Protein 1F5F (pdb70)

B-factor: mean 38.66, std 17.44, range [14.48, 90.34]

InterPro domains:
  IPR001791 Laminin G domain [PF00054] (75-204)
  IPR001791 Laminin G domain [PS50025] (45-217)
  IPR001791 Laminin G domain [SM00282] (67-202)
  IPR001791 Laminin G domain [cd00110] (67-196)
  IPR013320 Concanavalin A-like lectin/glucanase domain superfamily [SSF49899] (23-197)
  IPR013320 Concanavalin A-like lectin/glucanase domain superfamily [SSF49899] (220-394)
  IPR051145 Growth Arrest-Specific/Sex Hormone-Binding/Vitamin K-Dependent [PTHR24040] (35-285)

CATH classification: 2.60.120.200

Radius of gyration: 14.64 Å; Cα contacts (8 Å, |Δi|>4): 463; chains: 1; bounding box: 35×36×33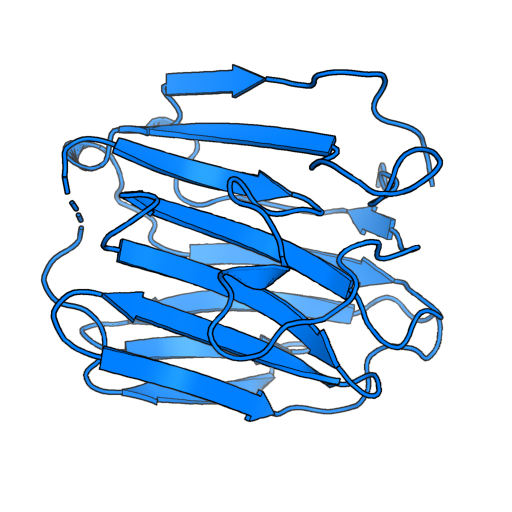 Å

Structure (mmCIF, N/CA/C/O backbone):
data_1F5F
#
_entry.id   1F5F
#
_cell.length_a   104.020
_cell.length_b   104.020
_cell.length_c   84.710
_cell.angle_alpha   90.00
_cell.angle_beta   90.00
_cell.angle_gamma   120.00
#
_symmetry.space_group_name_H-M   'H 3 2'
#
loop_
_entity.id
_entity.type
_entity.pdbx_description
1 polymer 'SEX HORMONE-BINDING GLOBULIN'
2 non-polymer 'CALCIUM ION'
3 non-polymer 'ZINC ION'
4 non-polymer 5-ALPHA-DIHYDROTESTOSTERONE
5 non-polymer 'ISOPROPYL ALCOHOL'
6 water water
#
loop_
_atom_site.group_PDB
_atom_site.id
_atom_site.type_symbol
_atom_site.label_atom_id
_atom_site.label_alt_id
_atom_site.label_comp_id
_atom_site.label_asym_id
_atom_site.label_entity_id
_atom_site.label_seq_id
_atom_site.pdbx_PDB_ins_code
_atom_site.Cartn_x
_atom_site.Cartn_y
_atom_site.Cartn_z
_atom_site.occupancy
_atom_site.B_iso_or_equiv
_atom_site.auth_seq_id
_atom_site.auth_comp_id
_atom_site.auth_asym_id
_atom_site.auth_atom_id
_atom_site.pdbx_PDB_model_num
ATOM 1 N N . PRO A 1 13 ? 45.424 23.808 32.126 1.00 84.25 13 PRO A N 1
ATOM 2 C CA . PRO A 1 13 ? 44.196 24.382 31.583 1.00 82.64 13 PRO A CA 1
ATOM 3 C C . PRO A 1 13 ? 43.376 25.058 32.673 1.00 78.83 13 PRO A C 1
ATOM 4 O O . PRO A 1 13 ? 43.569 24.844 33.868 1.00 77.70 13 PRO A O 1
ATOM 8 N N . PRO A 1 14 ? 42.477 25.950 32.271 1.00 74.39 14 PRO A N 1
ATOM 9 C CA . PRO A 1 14 ? 41.619 26.702 33.167 1.00 71.07 14 PRO A CA 1
ATOM 10 C C . PRO A 1 14 ? 40.649 25.841 33.973 1.00 65.98 14 PRO A C 1
ATOM 11 O O . PRO A 1 14 ? 39.644 25.302 33.496 1.00 64.33 14 PRO A O 1
ATOM 15 N N . ALA A 1 15 ? 40.908 25.840 35.273 1.00 57.83 15 ALA A N 1
ATOM 16 C CA . ALA A 1 15 ? 40.118 25.097 36.249 1.00 49.77 15 ALA A CA 1
ATOM 17 C C . ALA A 1 15 ? 39.143 26.069 36.907 1.00 49.59 15 ALA A C 1
ATOM 18 O O . ALA A 1 15 ? 39.557 27.197 37.206 1.00 51.50 15 ALA A O 1
ATOM 20 N N . VAL A 1 16 ? 37.895 25.655 37.115 1.00 38.92 16 VAL A N 1
ATOM 21 C CA . VAL A 1 16 ? 36.969 26.437 37.873 1.00 39.78 16 VAL A CA 1
ATOM 22 C C . VAL A 1 16 ? 36.598 25.773 39.206 1.00 45.55 16 VAL A C 1
ATOM 23 O O . VAL A 1 16 ? 36.608 24.561 39.444 1.00 39.23 16 VAL A O 1
ATOM 27 N N . HIS A 1 17 ? 36.169 26.710 40.042 1.00 45.91 17 HIS A N 1
ATOM 28 C CA . HIS A 1 17 ? 35.782 26.382 41.402 1.00 46.75 17 HIS A CA 1
ATOM 29 C C . HIS A 1 17 ? 34.382 25.787 41.399 1.00 43.08 17 HIS A C 1
ATOM 30 O O . HIS A 1 17 ? 33.463 26.385 40.833 1.00 38.60 17 HIS A O 1
ATOM 43 N N . LEU A 1 18 ? 34.246 24.649 42.088 1.00 38.91 18 LEU A N 1
ATOM 44 C CA . LEU A 1 18 ? 32.960 23.984 42.140 1.00 37.24 18 LEU A CA 1
ATOM 45 C C . LEU A 1 18 ? 31.973 24.542 43.137 1.00 3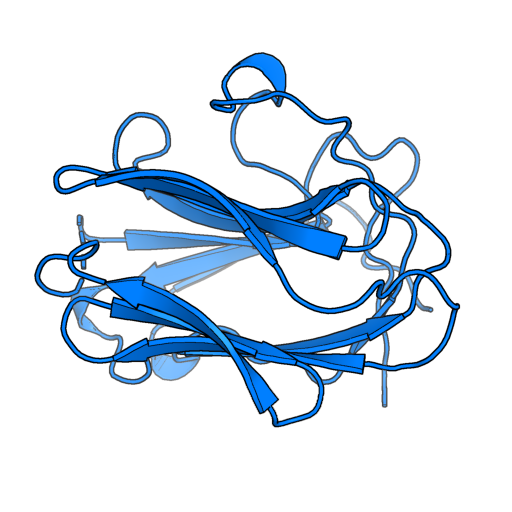6.97 18 LEU A C 1
ATOM 46 O O . LEU A 1 18 ? 30.824 24.090 43.120 1.00 38.46 18 LEU A O 1
ATOM 51 N N . SER A 1 19 ? 32.308 25.5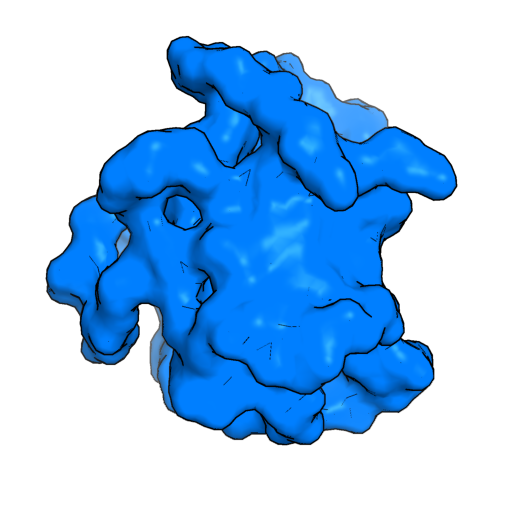26 43.978 1.00 44.56 19 SER A N 1
ATOM 52 C CA . SER A 1 19 ? 31.229 26.009 44.862 1.00 55.08 19 SER A CA 1
ATOM 53 C C . SER A 1 19 ? 31.393 27.469 45.239 1.00 62.83 19 SER A C 1
ATOM 54 O O . SER A 1 19 ? 32.390 27.728 45.926 1.00 66.68 19 SER A O 1
ATOM 57 N N . ASN A 1 20 ? 30.463 28.360 44.891 1.00 69.96 20 ASN A N 1
ATOM 58 C CA . ASN A 1 20 ? 30.667 29.735 45.340 1.00 76.27 20 ASN A CA 1
ATOM 59 C C . ASN A 1 20 ? 30.023 30.048 46.686 1.00 77.61 20 ASN A C 1
ATOM 60 O O . ASN A 1 20 ? 28.814 29.975 46.890 1.00 77.66 20 ASN A O 1
ATOM 65 N N . GLY A 1 21 ? 30.878 30.487 47.607 1.00 77.73 21 GLY A N 1
ATOM 66 C CA . GLY A 1 21 ? 30.467 30.931 48.926 1.00 76.86 21 GLY A CA 1
ATOM 67 C C . GLY A 1 21 ? 29.952 29.823 49.829 1.00 74.26 21 GLY A C 1
ATOM 68 O O . GLY A 1 21 ? 30.717 28.997 50.320 1.00 75.09 21 GLY A O 1
ATOM 69 N N . PRO A 1 22 ? 28.650 29.828 50.085 1.00 70.31 22 PRO A N 1
ATOM 70 C CA . PRO A 1 22 ? 28.018 28.908 51.003 1.00 70.05 22 PRO A CA 1
ATOM 71 C C . PRO A 1 22 ? 27.445 27.663 50.354 1.00 70.98 22 PRO A C 1
ATOM 72 O O . PRO A 1 22 ? 26.610 27.002 50.975 1.00 72.69 22 PRO A O 1
ATOM 76 N N . GLY A 1 23 ? 27.762 27.414 49.090 1.00 69.85 23 GLY A N 1
ATOM 77 C CA . GLY A 1 23 ? 27.294 26.257 48.354 1.00 67.79 23 GLY A CA 1
ATOM 78 C C . GLY A 1 23 ? 25.832 25.867 48.475 1.00 67.05 23 GLY A C 1
ATOM 79 O O . GLY A 1 23 ? 25.537 24.757 48.928 1.00 66.31 23 GLY A O 1
ATOM 80 N N . GLN A 1 24 ? 24.908 26.720 48.036 1.00 65.46 24 GLN A N 1
ATOM 81 C CA . GLN A 1 24 ? 23.489 26.401 48.042 1.00 65.58 24 GLN A CA 1
ATOM 82 C C . GLN A 1 24 ? 22.985 26.065 46.634 1.00 61.29 24 GLN A C 1
ATOM 83 O O . GLN A 1 24 ? 22.003 25.330 46.492 1.00 62.39 24 GLN A O 1
ATOM 89 N N . GLU A 1 25 ? 23.639 26.580 45.600 1.00 54.45 25 GLU A N 1
ATOM 90 C CA . GLU A 1 25 ? 23.194 26.330 44.230 1.00 53.11 25 GLU A CA 1
ATOM 91 C C . GLU A 1 25 ? 24.384 26.101 43.308 1.00 42.89 25 GLU A C 1
ATOM 92 O O . GLU A 1 25 ? 25.533 26.296 43.696 1.00 42.77 25 GLU A O 1
ATOM 98 N N . PRO A 1 26 ? 24.124 25.498 42.145 1.00 38.54 26 PRO A N 1
ATOM 99 C CA . PRO A 1 26 ? 25.173 25.137 41.217 1.00 39.26 26 PRO A CA 1
ATOM 100 C C . PRO A 1 26 ? 25.912 26.349 40.675 1.00 39.55 26 PRO A C 1
ATOM 101 O O . PRO A 1 26 ? 25.253 27.377 40.436 1.00 46.86 26 PRO A O 1
ATOM 105 N N . ILE A 1 27 ? 27.110 26.115 40.148 1.00 41.31 27 ILE A N 1
ATOM 106 C CA . ILE A 1 27 ? 27.821 27.256 39.583 1.00 42.75 27 ILE A CA 1
ATOM 107 C C . ILE A 1 27 ? 27.258 27.519 38.197 1.00 39.99 27 ILE A C 1
ATOM 108 O O . ILE A 1 27 ? 27.531 28.561 37.586 1.00 35.03 27 ILE A O 1
ATOM 113 N N . ALA A 1 28 ? 26.692 26.492 37.550 1.00 31.59 28 ALA A N 1
ATOM 114 C CA . ALA A 1 28 ? 26.376 26.600 36.123 1.00 30.27 28 ALA A CA 1
ATOM 115 C C . ALA A 1 28 ? 25.342 25.496 35.814 1.00 35.04 28 ALA A C 1
ATOM 116 O O . ALA A 1 28 ? 25.142 24.567 36.634 1.00 28.32 28 ALA A O 1
ATOM 118 N N . VAL A 1 29 ? 24.447 25.899 34.921 1.00 31.73 29 VAL A N 1
ATOM 119 C CA . VAL A 1 29 ? 23.354 25.056 34.456 1.00 25.78 29 VAL A CA 1
ATOM 120 C C . VAL A 1 29 ? 23.285 25.020 32.940 1.00 35.47 29 VAL A C 1
ATOM 121 O O . VAL A 1 29 ? 23.345 26.094 32.277 1.00 34.51 29 VAL A O 1
ATOM 125 N N . MET A 1 30 ? 23.446 23.831 32.352 1.00 28.11 30 MET A N 1
ATOM 126 C CA . MET A 1 30 ? 23.325 23.694 30.906 1.00 28.01 30 MET A CA 1
ATOM 127 C C . MET A 1 30 ? 22.042 22.996 30.510 1.00 34.86 30 MET A C 1
ATOM 128 O O . MET A 1 30 ? 21.681 21.958 31.063 1.00 28.96 30 MET A O 1
ATOM 133 N N . THR A 1 31 ? 21.423 23.448 29.420 1.00 29.08 31 THR A N 1
ATOM 134 C CA . THR A 1 31 ? 20.157 22.864 28.982 1.00 33.10 31 THR A CA 1
ATOM 135 C C . THR A 1 31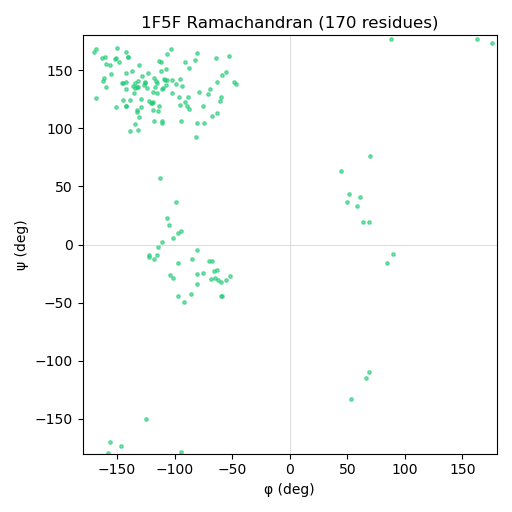 ? 20.351 22.265 27.600 1.00 35.38 31 THR A C 1
ATOM 136 O O . THR A 1 31 ? 21.175 22.775 26.818 1.00 35.03 31 THR A O 1
ATOM 140 N N . PHE A 1 32 ? 19.896 21.010 27.426 1.00 31.14 32 PHE A N 1
ATOM 141 C CA . PHE A 1 32 ? 20.127 20.265 26.212 1.00 29.14 32 PHE A CA 1
ATOM 142 C C . PHE A 1 32 ? 18.839 19.726 25.564 1.00 33.60 32 PHE A C 1
ATOM 143 O O . PHE A 1 32 ? 17.790 19.528 26.207 1.00 29.07 32 PHE A O 1
ATOM 151 N N . ASP A 1 33 ? 18.870 19.852 24.217 1.00 31.86 33 ASP A N 1
ATOM 152 C CA . ASP A 1 33 ? 17.799 19.281 23.390 1.00 32.14 33 ASP A CA 1
ATOM 153 C C . ASP A 1 33 ? 17.947 17.782 23.137 1.00 28.95 33 ASP A C 1
ATOM 154 O O . ASP A 1 33 ? 18.868 17.255 22.488 1.00 32.12 33 ASP A O 1
ATOM 159 N N . LEU A 1 34 ? 17.106 17.025 23.861 1.00 37.93 34 LEU A N 1
ATOM 160 C CA . LEU A 1 34 ? 17.264 15.574 23.966 1.00 42.98 34 LEU A CA 1
ATOM 161 C C . LEU A 1 34 ? 17.193 14.851 22.634 1.00 51.10 34 LEU A C 1
ATOM 162 O O . LEU A 1 34 ? 17.955 13.903 22.435 1.00 52.88 34 LEU A O 1
ATOM 167 N N . THR A 1 35 ? 16.399 15.371 21.698 1.00 53.93 35 THR A N 1
ATOM 168 C CA . THR A 1 35 ? 16.374 14.764 20.371 1.00 54.38 35 THR A CA 1
ATOM 169 C C . THR A 1 35 ? 17.662 15.001 19.597 1.00 54.45 35 THR A C 1
ATOM 170 O O . THR A 1 35 ? 17.836 14.414 18.524 1.00 58.56 35 THR A O 1
ATOM 174 N N . LYS A 1 36 ? 18.516 15.917 20.017 1.00 51.12 36 LYS A N 1
ATOM 175 C CA . LYS A 1 36 ? 19.694 16.302 19.245 1.00 55.50 36 LYS A CA 1
ATOM 176 C C . LYS A 1 36 ? 20.957 15.583 19.708 1.00 56.37 36 LYS A C 1
ATOM 177 O O . LYS A 1 36 ? 22.011 15.615 19.082 1.00 54.63 36 LYS A O 1
ATOM 183 N N . ILE A 1 37 ? 20.906 14.986 20.898 1.00 58.19 37 ILE A N 1
ATOM 184 C CA . ILE A 1 37 ? 22.103 14.378 21.478 1.00 56.94 37 ILE A CA 1
ATOM 185 C C . ILE A 1 37 ? 22.540 13.115 20.759 1.00 55.06 37 ILE A C 1
ATOM 186 O O . ILE A 1 37 ? 21.764 12.173 20.631 1.00 55.66 37 ILE A O 1
ATOM 191 N N . THR A 1 38 ? 23.816 13.047 20.395 1.00 55.40 38 THR A N 1
ATOM 192 C CA . THR A 1 38 ? 24.361 11.832 19.798 1.00 58.08 38 THR A CA 1
ATOM 193 C C . THR A 1 38 ? 25.529 11.332 20.644 1.00 57.50 38 THR A C 1
ATOM 194 O O . THR A 1 38 ? 26.036 10.230 20.447 1.00 64.08 38 THR A O 1
ATOM 198 N N . LYS A 1 39 ? 25.941 12.156 21.598 1.00 49.48 39 LYS A N 1
ATOM 199 C CA . LYS A 1 39 ? 27.000 11.778 22.530 1.00 46.31 39 LYS A CA 1
ATOM 200 C C . LYS A 1 39 ? 26.348 11.698 23.921 1.00 40.42 39 LYS A C 1
ATOM 201 O O . LYS A 1 39 ? 26.217 12.734 24.585 1.00 39.67 39 LYS A O 1
ATOM 207 N N . THR A 1 40 ? 26.332 10.475 24.473 1.00 37.86 40 THR A N 1
ATOM 208 C CA . THR A 1 40 ? 25.668 10.347 25.775 1.00 30.76 40 THR A CA 1
ATOM 209 C C . THR A 1 40 ? 26.713 10.023 26.836 1.00 33.86 40 THR A C 1
ATOM 210 O O . THR A 1 40 ? 26.647 9.010 27.536 1.00 30.86 40 THR A O 1
ATOM 214 N N . SER A 1 41 ? 27.679 10.923 26.917 1.00 26.93 41 SER A N 1
ATOM 215 C CA . SER A 1 41 ? 28.741 10.797 27.884 1.00 27.18 41 SER A CA 1
ATOM 216 C C . SER A 1 41 ? 29.205 12.180 28.325 1.00 30.97 41 SER A C 1
ATOM 217 O O . SER A 1 41 ? 29.061 13.206 27.635 1.00 28.62 41 SER A O 1
ATOM 220 N N . SER A 1 42 ? 29.791 12.217 29.488 1.00 22.99 42 SER A N 1
ATOM 221 C CA . SER A 1 42 ? 30.380 13.407 30.104 1.00 23.49 42 SER A CA 1
ATOM 222 C C . SER A 1 42 ? 31.720 13.063 30.728 1.00 29.57 42 SER A C 1
ATOM 223 O O . SER A 1 42 ? 31.910 11.947 31.220 1.00 29.12 42 SER A O 1
ATOM 226 N N . SER A 1 43 ? 32.671 14.006 30.778 1.00 27.85 43 SER A N 1
ATOM 227 C CA . SER A 1 43 ? 34.006 13.701 31.281 1.00 29.50 43 SER A CA 1
ATOM 228 C C . SER A 1 43 ? 34.698 14.956 31.803 1.00 30.42 43 SER A C 1
ATOM 229 O O . SER A 1 43 ? 34.376 16.080 31.375 1.00 33.33 43 SER A O 1
ATOM 232 N N . PHE A 1 44 ? 35.528 14.808 32.829 1.00 27.32 44 PHE A N 1
ATOM 233 C CA . PHE A 1 44 ? 36.098 16.016 33.452 1.00 27.27 44 PHE A CA 1
ATOM 234 C C . PHE A 1 44 ? 37.216 15.603 34.384 1.00 31.72 44 PHE A C 1
ATOM 235 O O . PHE A 1 44 ? 37.388 14.390 34.532 1.00 29.09 44 PHE A O 1
ATOM 243 N N . GLU A 1 45 ? 38.001 16.591 34.854 1.00 30.93 45 GLU A N 1
ATOM 244 C CA . GLU A 1 45 ? 38.980 16.195 35.891 1.00 34.01 45 GLU A CA 1
ATOM 245 C C . GLU A 1 45 ? 38.583 16.991 37.127 1.00 28.47 45 GLU A C 1
ATOM 246 O O . GLU A 1 45 ? 38.031 18.093 37.007 1.00 32.01 45 GLU A O 1
ATOM 252 N N . VAL A 1 46 ? 38.695 16.413 38.319 1.00 29.85 46 VAL A N 1
ATOM 253 C CA . VAL A 1 46 ? 38.366 17.079 39.566 1.00 28.67 46 VAL A CA 1
ATOM 254 C C . VAL A 1 46 ? 39.531 16.898 40.573 1.00 28.09 46 VAL A C 1
ATOM 255 O O . VAL A 1 46 ? 40.346 15.987 40.509 1.00 29.08 46 VAL A O 1
ATOM 259 N N . ARG A 1 47 ? 39.617 17.841 41.489 1.00 28.87 47 ARG A N 1
ATOM 260 C CA . ARG A 1 47 ? 40.649 17.949 42.510 1.00 33.38 47 ARG A CA 1
ATOM 261 C C . ARG A 1 47 ? 39.983 18.499 43.753 1.00 29.35 47 ARG A C 1
ATOM 262 O O . ARG A 1 47 ? 39.311 19.512 43.628 1.00 33.70 47 ARG A O 1
ATOM 270 N N . THR A 1 48 ? 40.076 17.823 44.899 1.00 29.54 48 THR A N 1
ATOM 271 C CA . THR A 1 48 ? 39.405 18.271 46.096 1.00 28.63 48 THR A CA 1
ATOM 272 C C . THR A 1 48 ? 40.059 17.626 47.337 1.00 32.73 48 THR A C 1
ATOM 273 O O . THR A 1 48 ? 40.668 16.573 47.235 1.00 29.66 48 THR A O 1
ATOM 277 N N . TRP A 1 49 ? 39.787 18.252 48.460 1.00 33.84 49 TRP A N 1
ATOM 278 C CA . TRP A 1 49 ? 40.093 17.734 49.788 1.00 35.05 49 TRP A CA 1
ATOM 279 C C . TRP A 1 49 ? 38.777 17.459 50.508 1.00 36.90 49 TRP A C 1
ATOM 280 O O . TRP A 1 49 ? 38.818 16.957 51.638 1.00 36.59 49 TRP A O 1
ATOM 291 N N . ASP A 1 50 ? 37.635 17.755 49.886 1.00 31.43 50 ASP A N 1
ATOM 292 C CA . ASP A 1 50 ? 36.327 17.721 50.548 1.00 29.64 50 ASP A CA 1
ATOM 293 C C . ASP A 1 50 ? 35.762 16.306 50.390 1.00 28.53 50 ASP A C 1
ATOM 294 O O . ASP A 1 50 ? 35.729 15.841 49.248 1.00 33.94 50 ASP A O 1
ATOM 299 N N . PRO A 1 51 ? 35.508 15.589 51.469 1.00 31.49 51 PRO A N 1
ATOM 300 C CA . PRO A 1 51 ? 34.875 14.282 51.362 1.00 27.34 51 PRO A CA 1
ATOM 301 C C . PRO A 1 51 ? 33.448 14.189 50.899 1.00 27.68 51 PRO A C 1
ATOM 302 O O . PRO A 1 51 ? 33.020 13.062 50.618 1.00 30.92 51 PRO A O 1
ATOM 306 N N . GLU A 1 52 ? 32.646 15.230 50.832 1.00 24.80 52 GLU A N 1
ATOM 307 C CA . GLU A 1 52 ? 31.215 15.121 50.612 1.00 24.44 52 GLU A CA 1
ATOM 308 C C . GLU A 1 52 ? 30.805 16.338 49.770 1.00 31.08 52 GLU A C 1
ATOM 309 O O . GLU A 1 52 ? 31.214 17.461 50.082 1.00 29.59 52 GLU A O 1
ATOM 315 N N . GLY A 1 53 ? 29.940 16.117 48.804 1.00 25.80 53 GLY A N 1
ATOM 316 C CA . GLY A 1 53 ? 29.384 17.239 48.036 1.00 24.13 53 GLY A CA 1
ATOM 317 C C . GLY A 1 53 ? 28.780 16.680 46.726 1.00 24.89 53 GLY A C 1
ATOM 318 O O . GLY A 1 53 ? 29.168 15.596 46.286 1.00 23.64 53 GLY A O 1
ATOM 319 N N . VAL A 1 54 ? 28.181 17.602 45.968 1.00 23.25 54 VAL A N 1
ATOM 320 C CA . VAL A 1 54 ? 27.703 17.246 44.617 1.00 23.30 54 VAL A CA 1
ATOM 321 C C . VAL A 1 54 ? 28.786 17.586 43.620 1.00 22.59 54 VAL A C 1
ATOM 322 O O . VAL A 1 54 ? 29.079 18.812 43.603 1.00 25.99 54 VAL A O 1
ATOM 326 N N . ILE A 1 55 ? 29.112 16.776 42.651 1.00 18.90 55 ILE A N 1
ATOM 327 C CA . ILE A 1 55 ? 29.936 17.100 41.523 1.00 20.67 55 ILE A CA 1
ATOM 328 C C . ILE A 1 55 ? 29.069 17.580 40.359 1.00 25.30 55 ILE A C 1
ATOM 329 O O . ILE A 1 55 ? 29.224 18.715 39.860 1.00 24.00 55 ILE A O 1
ATOM 334 N N . PHE A 1 56 ? 28.013 16.852 39.997 1.00 19.81 56 PHE A N 1
ATOM 335 C CA . PHE A 1 56 ? 27.036 17.390 39.002 1.00 23.50 56 PHE A CA 1
ATOM 336 C C . PHE A 1 56 ? 25.728 16.647 39.148 1.00 23.01 56 PHE A C 1
ATOM 337 O O . PHE A 1 56 ? 25.615 15.564 39.764 1.00 19.79 56 PHE A O 1
ATOM 345 N N . TYR A 1 57 ? 24.649 17.296 38.746 1.00 20.61 57 TYR A N 1
ATOM 346 C CA . TYR A 1 57 ? 23.300 16.795 38.770 1.00 19.63 57 TYR A CA 1
ATOM 347 C C . TYR A 1 57 ? 22.739 16.870 37.348 1.00 28.35 57 TYR A C 1
ATOM 348 O O . TYR A 1 57 ? 23.181 17.717 36.575 1.00 24.02 57 TYR A O 1
ATOM 357 N N . GLY A 1 58 ? 21.877 15.934 37.007 1.00 20.74 58 GLY A N 1
ATOM 358 C CA . GLY A 1 58 ? 21.241 15.985 35.665 1.00 21.12 58 GLY A CA 1
ATOM 359 C C . G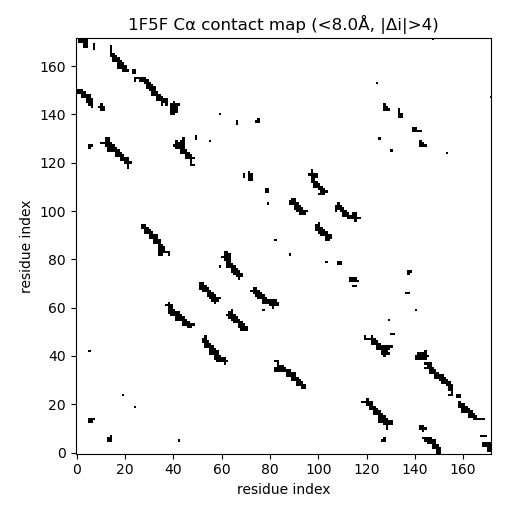LY A 1 58 ? 19.808 15.544 35.806 1.00 26.49 58 GLY A C 1
ATOM 360 O O . GLY A 1 58 ? 19.443 14.707 36.651 1.00 21.64 58 GLY A O 1
ATOM 361 N N . ASP A 1 59 ? 18.918 16.137 34.959 1.00 20.16 59 ASP A N 1
ATOM 362 C CA . ASP A 1 59 ? 17.529 15.769 35.019 1.00 17.87 59 ASP A CA 1
ATOM 363 C C . ASP A 1 59 ? 16.881 15.936 33.622 1.00 25.19 59 ASP A C 1
ATOM 364 O O . ASP A 1 59 ? 17.458 16.535 32.707 1.00 24.78 59 ASP A O 1
ATOM 369 N N . THR A 1 60 ? 15.768 15.231 33.533 1.00 27.17 60 THR A N 1
ATOM 370 C CA . THR A 1 60 ? 14.956 15.345 32.302 1.00 37.99 60 THR A CA 1
ATOM 371 C C . THR A 1 60 ? 13.618 15.795 32.876 1.00 47.90 60 THR A C 1
ATOM 372 O O . THR A 1 60 ? 12.730 16.263 32.185 1.00 55.50 60 THR A O 1
ATOM 376 N N . ASN A 1 61 ? 13.556 15.710 34.201 1.00 49.51 61 ASN A N 1
ATOM 377 C CA . ASN A 1 61 ? 12.423 16.080 35.043 1.00 49.24 61 ASN A CA 1
ATOM 378 C C . ASN A 1 61 ? 12.886 16.093 36.499 1.00 53.05 61 ASN A C 1
ATOM 379 O O . ASN A 1 61 ? 13.553 15.153 36.954 1.00 49.62 61 ASN A O 1
ATOM 384 N N . PRO A 1 62 ? 12.685 17.187 37.225 1.00 53.31 62 PRO A N 1
ATOM 385 C CA . PRO A 1 62 ? 13.200 17.344 38.575 1.00 56.57 62 PRO A CA 1
ATOM 386 C C . PRO A 1 62 ? 12.427 16.544 39.607 1.00 57.75 62 PRO A C 1
ATOM 387 O O . PRO A 1 62 ? 12.982 16.057 40.601 1.00 59.17 62 PRO A O 1
ATOM 391 N N . LYS A 1 63 ? 11.166 16.252 39.302 1.00 57.19 63 LYS A N 1
ATOM 392 C CA . LYS A 1 63 ? 10.398 15.329 40.154 1.00 59.31 63 LYS A CA 1
ATOM 393 C C . LYS A 1 63 ? 10.639 13.881 39.741 1.00 57.02 63 LYS A C 1
ATOM 394 O O . LYS A 1 63 ? 11.053 13.014 40.521 1.00 56.60 63 LYS A O 1
ATOM 400 N N . ASP A 1 64 ? 10.657 13.623 38.432 1.00 51.13 64 ASP A N 1
ATOM 401 C CA . ASP A 1 64 ? 10.560 12.267 37.918 1.00 47.59 64 ASP A CA 1
ATOM 402 C C . ASP A 1 64 ? 11.848 11.552 37.546 1.00 38.64 64 ASP A C 1
ATOM 403 O O . ASP A 1 64 ? 11.831 10.298 37.501 1.00 34.78 64 ASP A O 1
ATOM 408 N N . ASP A 1 65 ? 12.756 12.269 36.850 1.00 28.96 65 ASP A N 1
ATOM 409 C CA . ASP A 1 65 ? 13.843 11.554 36.177 1.00 24.57 65 ASP A CA 1
ATOM 410 C C . ASP A 1 65 ? 15.107 12.376 36.404 1.00 26.61 65 ASP A C 1
ATOM 411 O O . ASP A 1 65 ? 15.366 13.398 35.746 1.00 23.44 65 ASP A O 1
ATOM 416 N N . TRP A 1 66 ? 15.882 11.964 37.415 1.00 21.27 66 TRP A N 1
ATOM 417 C CA . TRP A 1 66 ? 17.067 12.711 37.816 1.00 19.00 66 TRP A CA 1
ATOM 418 C C . TRP A 1 66 ? 18.240 11.827 38.182 1.00 23.54 66 TRP A C 1
ATOM 419 O O . TRP A 1 66 ? 18.105 10.609 38.375 1.00 21.35 66 TRP A O 1
ATOM 430 N N . PHE A 1 67 ? 19.430 12.412 38.183 1.00 18.98 67 PHE A N 1
ATOM 431 C CA . PHE A 1 67 ? 20.692 11.793 38.462 1.00 18.26 67 PHE A CA 1
ATOM 432 C C . PHE A 1 67 ? 21.597 12.712 39.253 1.00 19.63 67 PHE A C 1
ATOM 433 O O . PHE A 1 67 ? 21.672 13.928 38.976 1.00 19.60 67 PHE A O 1
ATOM 441 N N . MET A 1 68 ? 22.343 12.186 40.231 1.00 16.63 68 MET A N 1
ATOM 442 C CA . MET A 1 68 ? 23.382 13.018 40.850 1.00 16.79 68 MET A CA 1
ATOM 443 C C . MET A 1 68 ? 24.654 12.194 40.965 1.00 18.59 68 MET A C 1
ATOM 444 O O . MET A 1 68 ? 24.646 10.995 41.400 1.00 18.47 68 MET A O 1
ATOM 453 N N . LEU A 1 69 ? 25.801 12.798 40.680 1.00 14.48 69 LEU A N 1
ATOM 454 C CA . LEU A 1 69 ? 27.118 12.277 40.956 1.00 18.05 69 LEU A CA 1
ATOM 455 C C . LEU A 1 69 ? 27.816 13.151 42.012 1.00 22.08 69 LEU A C 1
ATOM 456 O O . LEU A 1 69 ? 27.861 14.375 41.925 1.00 21.52 69 LEU A O 1
ATOM 461 N N . GLY A 1 70 ? 28.153 12.533 43.156 1.00 16.81 70 GLY A N 1
ATOM 462 C CA . GLY A 1 70 ? 28.926 13.277 44.138 1.00 19.91 70 GLY A CA 1
ATOM 463 C C . GLY A 1 70 ? 29.884 12.368 44.901 1.00 17.83 70 GLY A C 1
ATOM 464 O O . GLY A 1 70 ? 30.429 11.407 44.351 1.00 23.07 70 GLY A O 1
ATOM 465 N N . LEU A 1 71 ? 30.475 13.066 45.910 1.00 19.16 71 LEU A N 1
ATOM 466 C CA . LEU A 1 71 ? 31.290 12.372 46.890 1.00 23.71 71 LEU A CA 1
ATOM 467 C C . LEU A 1 71 ? 30.585 12.286 48.245 1.00 18.30 71 LEU A C 1
ATOM 468 O O . LEU A 1 71 ? 29.756 13.025 48.753 1.00 20.66 71 LEU A O 1
ATOM 473 N N . ARG A 1 72 ? 30.765 11.023 48.779 1.00 21.44 72 ARG A N 1
ATOM 474 C CA . ARG A 1 72 ? 30.313 10.730 50.151 1.00 25.51 72 ARG A CA 1
ATOM 475 C C . ARG A 1 72 ? 31.404 9.864 50.795 1.00 24.32 72 ARG A C 1
ATOM 476 O O . ARG A 1 72 ? 31.925 8.935 50.185 1.00 22.67 72 ARG A O 1
ATOM 484 N N . ASP A 1 73 ? 31.924 10.345 51.958 1.00 28.76 73 ASP A N 1
ATOM 485 C CA . ASP A 1 73 ? 33.093 9.678 52.552 1.00 26.60 73 ASP A CA 1
ATOM 486 C C . ASP A 1 73 ? 34.291 9.645 51.642 1.00 22.92 73 ASP A C 1
ATOM 487 O O . ASP A 1 73 ? 34.992 8.603 51.519 1.00 26.42 73 ASP A O 1
ATOM 492 N N . GLY A 1 74 ? 34.491 10.681 50.787 1.00 23.18 74 GLY A N 1
ATOM 493 C CA . GLY A 1 74 ? 35.597 10.744 49.852 1.00 21.72 74 GLY A CA 1
ATOM 494 C C . GLY A 1 74 ? 35.381 10.016 48.510 1.00 22.25 74 GLY A C 1
ATOM 495 O O . GLY A 1 74 ? 36.185 10.153 47.584 1.00 25.76 74 GLY A O 1
ATOM 496 N N . ARG A 1 75 ? 34.373 9.133 48.430 1.00 22.90 75 ARG A N 1
ATOM 497 C CA . ARG A 1 75 ? 34.275 8.227 47.279 1.00 20.29 75 ARG A CA 1
ATOM 498 C C . ARG A 1 75 ? 33.053 8.597 46.438 1.00 17.30 75 ARG A C 1
ATOM 499 O O . ARG A 1 75 ? 32.142 9.150 47.010 1.00 19.52 75 ARG A O 1
ATOM 507 N N . PRO A 1 76 ? 33.173 8.345 45.127 1.00 18.85 76 PRO A N 1
ATOM 508 C CA . PRO A 1 76 ? 31.993 8.592 44.275 1.00 21.13 76 PRO A CA 1
ATOM 509 C C . PRO A 1 76 ? 30.724 7.998 44.805 1.00 23.44 76 PRO A C 1
ATOM 510 O O . PRO A 1 76 ? 30.747 6.906 45.429 1.00 19.82 76 PRO A O 1
ATOM 514 N N . GLU A 1 77 ? 29.598 8.696 44.713 1.00 17.65 77 GLU A N 1
ATOM 515 C CA . GLU A 1 77 ? 28.278 8.230 44.977 1.00 17.41 77 GLU A CA 1
ATOM 516 C C . GLU A 1 77 ? 27.339 8.662 43.836 1.00 21.51 77 GLU A C 1
ATOM 517 O O . GLU A 1 77 ? 27.479 9.785 43.394 1.00 20.72 77 GLU A O 1
ATOM 523 N N . ILE A 1 78 ? 26.506 7.723 43.402 1.00 16.13 78 ILE A N 1
ATOM 524 C CA . ILE A 1 78 ? 25.506 8.086 42.365 1.00 16.07 78 ILE A CA 1
ATOM 525 C C . ILE A 1 78 ? 24.156 7.891 43.018 1.00 21.86 78 ILE A C 1
ATOM 526 O O . ILE A 1 78 ? 23.862 6.881 43.707 1.00 18.99 78 ILE A O 1
ATOM 531 N N . GLN A 1 79 ? 23.239 8.837 42.840 1.00 15.75 79 GLN A N 1
ATOM 532 C CA . GLN A 1 79 ? 21.852 8.694 43.111 1.00 16.08 79 GLN A CA 1
ATOM 533 C C . GLN A 1 79 ? 21.082 8.799 41.785 1.00 19.95 79 GLN A C 1
ATOM 534 O O . GLN A 1 79 ? 21.418 9.752 41.027 1.00 18.13 79 GLN A O 1
ATOM 540 N N . LEU A 1 80 ? 20.076 7.944 41.638 1.00 17.22 80 LEU A N 1
ATOM 541 C CA . LEU A 1 80 ? 19.424 7.969 40.279 1.00 24.87 80 LEU A CA 1
ATOM 542 C C . LEU A 1 80 ? 17.975 7.709 40.604 1.00 24.46 80 LEU A C 1
ATOM 543 O O . LEU A 1 80 ? 17.629 6.847 41.437 1.00 21.58 80 LEU A O 1
ATOM 548 N N . HIS A 1 81 ? 17.018 8.392 39.978 1.00 18.72 81 HIS A N 1
ATOM 549 C CA . HIS A 1 81 ? 15.618 8.116 40.079 1.00 20.06 81 HIS A CA 1
ATOM 550 C C . HIS A 1 81 ? 14.947 8.331 38.726 1.00 23.75 81 HIS A C 1
ATOM 551 O O . HIS A 1 81 ? 14.958 9.485 38.258 1.00 24.16 81 HIS A O 1
ATOM 558 N N . ASN A 1 82 ? 14.335 7.305 38.143 1.00 22.47 82 ASN A N 1
ATOM 559 C CA . ASN A 1 82 ? 13.668 7.463 36.851 1.00 23.01 82 ASN A CA 1
ATOM 560 C C . ASN A 1 82 ? 12.616 6.354 36.790 1.00 20.19 82 ASN A C 1
ATOM 561 O O . ASN A 1 82 ? 12.337 5.676 37.785 1.00 24.92 82 ASN A O 1
ATOM 566 N N . HIS A 1 83 ? 12.026 6.188 35.604 1.00 23.93 83 HIS A N 1
ATOM 567 C CA . HIS A 1 83 ? 10.952 5.218 35.445 1.00 28.86 83 HIS A CA 1
ATOM 568 C C . HIS A 1 83 ? 11.417 3.775 35.626 1.00 30.64 83 HIS A C 1
ATOM 569 O O . HIS A 1 83 ? 10.588 2.890 35.843 1.00 33.49 83 HIS A O 1
ATOM 576 N N . TRP A 1 84 ? 12.694 3.516 35.433 1.00 25.32 84 TRP A N 1
ATOM 577 C CA . TRP A 1 84 ? 13.228 2.164 35.423 1.00 24.02 84 TRP A CA 1
ATOM 578 C C . TRP A 1 84 ? 13.910 1.830 36.749 1.00 25.30 84 TRP A C 1
ATOM 579 O O . TRP A 1 84 ? 13.992 0.620 37.052 1.00 27.36 84 TRP A O 1
ATOM 590 N N . ALA A 1 85 ? 14.463 2.781 37.475 1.00 22.12 85 ALA A N 1
ATOM 591 C CA . ALA A 1 85 ? 15.381 2.453 38.565 1.00 20.73 85 ALA A CA 1
ATOM 592 C C . ALA A 1 85 ? 15.570 3.604 39.548 1.00 20.50 85 ALA A C 1
ATOM 593 O O . ALA A 1 85 ? 15.189 4.760 39.281 1.00 21.42 85 ALA A O 1
ATOM 595 N N . GLN A 1 86 ? 15.635 3.164 40.830 1.00 20.78 86 GLN A N 1
ATOM 596 C CA . GLN A 1 86 ? 15.827 4.116 41.925 1.00 18.40 86 GLN A CA 1
ATOM 597 C C . GLN A 1 86 ? 16.910 3.612 42.842 1.00 23.62 86 GLN A C 1
ATOM 598 O O . GLN A 1 86 ? 16.826 2.479 43.332 1.00 24.81 86 GLN A O 1
ATOM 604 N N . LEU A 1 87 ? 18.002 4.343 42.917 1.00 17.38 87 LEU A N 1
ATOM 605 C CA . LEU A 1 87 ? 19.168 3.801 43.630 1.00 18.31 87 LEU A CA 1
ATOM 606 C C . LEU A 1 87 ? 20.129 4.863 44.160 1.00 21.89 87 LEU A C 1
ATOM 607 O O . LEU A 1 87 ? 20.121 6.048 43.781 1.00 20.34 87 LEU A O 1
ATOM 612 N N . THR A 1 88 ? 20.797 4.355 45.217 1.00 15.45 88 THR A N 1
ATOM 613 C CA . THR A 1 88 ? 21.870 5.150 45.876 1.00 15.20 88 THR A CA 1
ATOM 614 C C . THR A 1 88 ? 23.092 4.286 46.031 1.00 19.16 88 THR A C 1
ATOM 615 O O . THR A 1 88 ? 23.047 3.271 46.789 1.00 18.74 88 THR A O 1
ATOM 619 N N . VAL A 1 89 ? 24.173 4.533 45.298 1.00 16.30 89 VAL A N 1
ATOM 620 C CA . VAL A 1 89 ? 25.322 3.631 45.223 1.00 18.51 89 VAL A CA 1
ATOM 621 C C . VAL A 1 89 ? 26.630 4.336 45.405 1.00 23.24 89 VAL A C 1
ATOM 622 O O . VAL A 1 89 ? 26.891 5.296 44.657 1.00 23.68 89 VAL A O 1
ATOM 626 N N . GLY A 1 90 ? 27.538 3.786 46.207 1.00 18.60 90 GLY A N 1
ATOM 627 C CA . GLY A 1 90 ? 28.911 4.266 46.337 1.00 18.04 90 GLY A CA 1
ATOM 628 C C . GLY A 1 90 ? 29.886 3.293 45.707 1.00 17.91 90 GLY A C 1
ATOM 629 O O . GLY A 1 90 ? 29.571 2.071 45.665 1.00 19.55 90 GLY A O 1
ATOM 630 N N . ALA A 1 91 ? 30.955 3.776 45.040 1.00 18.52 91 ALA A N 1
ATOM 631 C CA . ALA A 1 91 ? 31.911 2.943 44.357 1.00 16.74 91 ALA A CA 1
ATOM 632 C C . ALA A 1 91 ? 33.214 3.735 44.066 1.00 24.34 91 ALA A C 1
ATOM 633 O O . ALA A 1 91 ? 33.191 4.953 44.096 1.00 27.59 91 ALA A O 1
ATOM 635 N N . GLY A 1 92 ? 34.262 3.001 43.825 1.00 23.95 92 GLY A N 1
ATOM 636 C CA . GLY A 1 92 ? 35.521 3.589 43.354 1.00 24.62 92 GLY A CA 1
ATOM 637 C C . GLY A 1 92 ? 36.342 4.006 44.574 1.00 25.08 92 GLY A C 1
ATOM 638 O O . GLY A 1 92 ? 35.949 3.942 45.752 1.00 25.15 92 GLY A O 1
ATOM 639 N N . PRO A 1 93 ? 37.524 4.496 44.262 1.00 26.05 93 PRO A N 1
ATOM 640 C CA . PRO A 1 93 ? 38.508 4.855 45.301 1.00 29.65 93 PRO A CA 1
ATOM 641 C C . PRO A 1 93 ? 38.182 6.200 45.865 1.00 26.43 93 PRO A C 1
ATOM 642 O O . PRO A 1 93 ? 37.328 6.925 45.308 1.00 24.26 93 PRO A O 1
ATOM 646 N N . ARG A 1 94 ? 38.764 6.585 47.021 1.00 26.54 94 ARG A N 1
ATOM 647 C CA . ARG A 1 94 ? 38.625 7.938 47.527 1.00 24.50 94 ARG A CA 1
ATOM 648 C C . ARG A 1 94 ? 39.286 8.915 46.517 1.00 25.69 94 ARG A C 1
ATOM 649 O O . ARG A 1 94 ? 40.313 8.564 45.957 1.00 33.70 94 ARG A O 1
ATOM 657 N N . LEU A 1 95 ? 38.591 10.025 46.342 1.00 27.77 95 LEU A N 1
ATOM 658 C CA . LEU A 1 95 ? 39.080 11.073 45.433 1.00 31.07 95 LEU A CA 1
ATOM 659 C C . LEU A 1 95 ? 39.516 12.344 46.146 1.00 36.59 95 LEU A C 1
ATOM 660 O O . LEU A 1 95 ? 39.891 13.318 45.480 1.00 33.98 95 LEU A O 1
ATOM 665 N N . ASP A 1 96 ? 39.457 12.341 47.472 1.00 32.64 96 ASP A N 1
ATOM 666 C CA . ASP A 1 96 ? 39.587 13.569 48.261 1.00 33.41 96 ASP A CA 1
ATOM 667 C C . ASP A 1 96 ? 40.996 13.764 48.832 1.00 35.05 96 ASP A C 1
ATOM 668 O O . ASP A 1 96 ? 41.186 14.156 49.980 1.00 39.11 96 ASP A O 1
ATOM 673 N N . ASP A 1 97 ? 41.966 13.369 48.045 1.00 33.23 97 ASP A N 1
ATOM 674 C CA . ASP A 1 97 ? 43.397 13.434 48.312 1.00 34.72 97 ASP A CA 1
ATOM 675 C C . ASP A 1 97 ? 44.092 14.642 47.717 1.00 37.61 97 ASP A C 1
ATOM 676 O O . ASP A 1 97 ? 45.324 14.744 47.749 1.00 41.43 97 ASP A O 1
ATOM 681 N N . GLY A 1 98 ? 43.362 15.623 47.197 1.00 34.79 98 GLY A N 1
ATOM 682 C CA . GLY A 1 98 ? 43.958 16.790 46.545 1.00 34.77 98 GLY A CA 1
ATOM 683 C C . GLY A 1 98 ? 44.749 16.508 45.287 1.00 39.33 98 GLY A C 1
ATOM 684 O O . GLY A 1 98 ? 45.445 17.430 44.842 1.00 46.36 98 GLY A O 1
ATOM 685 N N . ARG A 1 99 ? 44.614 15.403 44.584 1.00 35.56 99 ARG A N 1
ATOM 686 C CA . ARG A 1 99 ? 45.278 15.124 43.319 1.00 38.63 99 ARG A CA 1
ATOM 687 C C . ARG A 1 99 ? 44.274 15.183 42.157 1.00 41.18 99 ARG A C 1
ATOM 688 O O . ARG A 1 99 ? 43.093 14.991 42.457 1.00 37.59 99 ARG A O 1
ATOM 696 N N . TRP A 1 100 ? 44.710 15.536 40.942 1.00 39.16 100 TRP A N 1
ATOM 697 C CA . TRP A 1 100 ? 43.749 15.553 39.835 1.00 41.66 100 TRP A CA 1
ATOM 698 C C . TRP A 1 100 ? 43.332 14.129 39.483 1.00 37.91 100 TRP A C 1
ATOM 699 O O . TRP A 1 100 ? 44.201 13.242 39.371 1.00 32.92 100 TRP A O 1
ATOM 710 N N . HIS A 1 101 ? 42.010 13.924 39.324 1.00 33.78 101 HIS A N 1
ATOM 711 C CA . HIS A 1 101 ? 41.508 12.634 38.874 1.00 30.36 101 HIS A CA 1
ATOM 712 C C . HIS A 1 101 ? 40.596 12.772 37.629 1.00 24.31 101 HIS A C 1
ATOM 713 O O . HIS A 1 101 ? 39.755 13.658 37.632 1.00 32.92 101 HIS A O 1
ATOM 720 N N . GLN A 1 102 ? 40.711 11.878 36.695 1.00 27.95 102 GLN A N 1
ATOM 721 C CA . GLN A 1 102 ? 39.868 11.829 35.515 1.00 27.61 102 GLN A CA 1
ATOM 722 C C . GLN A 1 102 ? 38.590 11.005 35.744 1.00 30.07 102 GLN A C 1
ATOM 723 O O . GLN A 1 102 ? 38.667 9.972 36.420 1.00 31.27 102 GLN A O 1
ATOM 729 N N . VAL A 1 103 ? 37.434 11.578 35.457 1.00 26.01 103 VAL A N 1
ATOM 730 C CA . VAL A 1 103 ? 36.115 10.949 35.646 1.00 24.20 103 VAL A CA 1
ATOM 731 C C . VAL A 1 103 ? 35.306 10.984 34.365 1.00 30.12 103 VAL A C 1
ATOM 732 O O . VAL A 1 103 ? 35.236 11.996 33.627 1.00 32.64 103 VAL A O 1
ATOM 736 N N . GLU A 1 104 ? 34.625 9.878 34.029 1.00 23.98 104 GLU A N 1
ATOM 737 C CA . GLU A 1 104 ? 33.774 9.784 32.857 1.00 23.31 104 GLU A CA 1
ATOM 738 C C . GLU A 1 104 ? 32.477 9.108 33.247 1.00 26.51 104 GLU A C 1
ATOM 739 O O . GLU A 1 104 ? 32.575 8.162 34.043 1.00 23.95 104 GLU A O 1
ATOM 745 N N . VAL A 1 105 ? 31.340 9.683 32.881 1.00 23.40 105 VAL A N 1
ATOM 746 C CA . VAL A 1 105 ? 30.054 9.036 33.149 1.00 18.90 105 VAL A CA 1
ATOM 747 C C . VAL A 1 105 ? 29.421 8.817 31.776 1.00 29.21 105 VAL A C 1
ATOM 748 O O . VAL A 1 105 ? 29.309 9.782 31.019 1.00 26.75 105 VAL A O 1
ATOM 752 N N . LYS A 1 106 ? 29.136 7.557 31.474 1.00 25.63 106 LYS A N 1
ATOM 753 C CA . LYS A 1 106 ? 28.660 7.265 30.106 1.00 25.18 106 LYS A CA 1
ATOM 754 C C . LYS A 1 106 ? 27.384 6.459 30.147 1.00 32.96 106 LYS A C 1
ATOM 755 O O . LYS A 1 106 ? 27.272 5.524 30.955 1.00 29.14 106 LYS A O 1
ATOM 761 N N . MET A 1 107 ? 26.487 6.687 29.201 1.00 24.35 107 MET A N 1
ATOM 762 C CA . MET A 1 107 ? 25.387 5.705 29.019 1.00 28.07 107 MET A CA 1
ATOM 763 C C . MET A 1 107 ? 25.761 4.743 27.923 1.00 35.61 107 MET A C 1
ATOM 764 O O . MET A 1 107 ? 26.280 5.175 26.888 1.00 43.42 107 MET A O 1
ATOM 773 N N . GLU A 1 108 ? 25.732 3.430 28.124 1.00 28.97 108 GLU A N 1
ATOM 774 C CA . GLU A 1 108 ? 26.072 2.346 27.194 1.00 26.98 108 GLU A CA 1
ATOM 775 C C . GLU A 1 108 ? 24.964 1.296 27.213 1.00 29.04 108 GLU A C 1
ATOM 776 O O . GLU A 1 108 ? 24.677 0.568 28.195 1.00 28.04 108 GLU A O 1
ATOM 787 N N . GLY A 1 109 ? 24.116 1.431 26.217 1.00 25.82 109 GLY A N 1
ATOM 788 C CA . GLY A 1 109 ? 22.864 0.659 26.133 1.00 23.54 109 GLY A CA 1
ATOM 789 C C . GLY A 1 109 ? 21.901 1.042 27.256 1.00 28.66 109 GLY A C 1
ATOM 790 O O . GLY A 1 109 ? 21.688 2.231 27.404 1.00 27.62 109 GLY A O 1
ATOM 791 N N . ASP A 1 110 ? 21.607 0.106 28.161 1.00 24.26 110 ASP A N 1
ATOM 792 C CA . ASP A 1 110 ? 20.662 0.482 29.223 1.00 22.03 110 ASP A CA 1
ATOM 793 C C . ASP A 1 110 ? 21.509 0.694 30.517 1.00 21.47 110 ASP A C 1
ATOM 794 O O . ASP A 1 110 ? 20.787 0.878 31.498 1.00 23.16 110 ASP A O 1
ATOM 799 N N . SER A 1 111 ? 22.791 0.842 30.396 1.00 19.43 111 SER A N 1
ATOM 800 C CA . SER A 1 111 ? 23.603 0.932 31.637 1.00 19.69 111 SER A CA 1
ATOM 801 C C . SER A 1 111 ? 24.037 2.393 31.795 1.00 23.70 111 SER A C 1
ATOM 802 O O . SER A 1 111 ? 24.352 3.035 30.813 1.00 21.91 111 SER A O 1
ATOM 805 N N . VAL A 1 112 ? 24.474 2.737 32.992 1.00 18.53 112 VAL A N 1
ATOM 806 C CA . VAL A 1 112 ? 25.281 3.912 33.223 1.00 18.86 112 VAL A CA 1
ATOM 807 C C . VAL A 1 112 ? 26.615 3.514 33.824 1.00 25.31 112 VAL A C 1
ATOM 808 O O . VAL A 1 112 ? 26.646 2.749 34.800 1.00 20.27 112 VAL A O 1
ATOM 812 N N . LEU A 1 113 ? 27.712 3.866 33.168 1.00 20.58 113 LEU A N 1
ATOM 813 C CA . LEU A 1 113 ? 29.048 3.469 33.505 1.00 19.10 113 LEU A CA 1
ATOM 814 C C . LEU A 1 113 ? 29.728 4.659 34.203 1.00 25.76 113 LEU A C 1
ATOM 815 O O . LEU A 1 113 ? 29.693 5.812 33.786 1.00 25.23 113 LEU A O 1
ATOM 820 N N . LEU A 1 114 ? 30.524 4.378 35.217 1.00 20.94 114 LEU A N 1
ATOM 821 C CA . LEU A 1 114 ? 31.395 5.360 35.839 1.00 21.63 114 LEU A CA 1
ATOM 822 C C . LEU A 1 114 ? 32.814 4.877 35.772 1.00 22.66 114 LEU A C 1
ATOM 823 O O . LEU A 1 114 ? 33.231 3.782 36.150 1.00 18.90 114 LEU A O 1
ATOM 828 N N . GLU A 1 115 ? 33.711 5.693 35.164 1.00 20.54 115 GLU A N 1
ATOM 829 C CA . GLU A 1 115 ? 35.107 5.398 35.057 1.00 16.48 115 GLU A CA 1
ATOM 830 C C . GLU A 1 115 ? 35.890 6.456 35.838 1.00 21.72 115 GLU A C 1
ATOM 831 O O . GLU A 1 115 ? 35.650 7.705 35.790 1.00 25.44 115 GLU A O 1
ATOM 837 N N . VAL A 1 116 ? 36.948 6.007 36.530 1.00 22.32 116 VAL A N 1
ATOM 838 C CA . VAL A 1 116 ? 37.843 6.818 37.307 1.00 25.34 116 VAL A CA 1
ATOM 839 C C . VAL A 1 116 ? 39.281 6.504 36.901 1.00 29.18 116 VAL A C 1
ATOM 840 O O . VAL A 1 116 ? 39.752 5.362 36.829 1.00 30.59 116 VAL A O 1
ATOM 844 N N . ASP A 1 117 ? 40.020 7.546 36.521 1.00 33.20 117 ASP A N 1
ATOM 845 C CA . ASP A 1 117 ? 41.396 7.453 36.030 1.00 35.28 117 ASP A CA 1
ATOM 846 C C . ASP A 1 117 ? 41.584 6.420 34.927 1.00 37.39 117 ASP A C 1
ATOM 847 O O . ASP A 1 117 ? 42.554 5.653 34.867 1.00 42.89 117 ASP A O 1
ATOM 852 N N . GLY A 1 118 ? 40.567 6.319 34.079 1.00 32.15 118 GLY A N 1
ATOM 853 C CA . GLY A 1 118 ? 40.553 5.404 32.962 1.00 37.82 118 GLY A CA 1
ATOM 854 C C . GLY A 1 118 ? 39.973 4.047 33.351 1.00 41.92 118 GLY A C 1
ATOM 855 O O . GLY A 1 118 ? 39.925 3.235 32.428 1.00 39.60 118 GLY A O 1
ATOM 856 N N . GLU A 1 119 ? 39.703 3.784 34.647 1.00 36.46 119 GLU A N 1
ATOM 857 C CA . GLU A 1 119 ? 39.239 2.406 34.913 1.00 35.47 119 GLU A CA 1
ATOM 858 C C . GLU A 1 119 ? 37.751 2.397 35.305 1.00 23.91 119 GLU A C 1
ATOM 859 O O . GLU A 1 119 ? 37.365 3.295 36.034 1.00 26.04 119 GLU A O 1
ATOM 865 N N . GLU A 1 120 ? 37.011 1.464 34.702 1.00 26.59 120 GLU A N 1
ATOM 866 C CA . GLU A 1 120 ? 35.612 1.310 35.098 1.00 23.55 120 GLU A CA 1
ATOM 867 C C . GLU A 1 120 ? 35.550 0.961 36.603 1.00 23.95 120 GLU A C 1
ATOM 868 O O . GLU A 1 120 ? 36.202 -0.025 36.976 1.00 28.25 120 GLU A O 1
ATOM 874 N N . VAL A 1 121 ? 34.766 1.732 37.343 1.00 19.39 121 VAL A N 1
ATOM 875 C CA . VAL A 1 121 ? 34.746 1.370 38.795 1.00 19.50 121 VAL A CA 1
ATOM 876 C C . VAL A 1 121 ? 33.311 0.971 39.112 1.00 22.08 121 VAL A C 1
ATOM 877 O O . VAL A 1 121 ? 32.951 0.508 40.218 1.00 22.23 121 VAL A O 1
ATOM 881 N N . LEU A 1 122 ? 32.359 1.223 38.259 1.00 17.83 122 LEU A N 1
ATOM 882 C CA . LEU A 1 122 ? 30.951 1.020 38.492 1.00 19.39 122 LEU A CA 1
ATOM 883 C C . LEU A 1 122 ? 30.126 0.914 37.218 1.00 21.69 122 LEU A C 1
ATOM 884 O O . LEU A 1 122 ? 30.305 1.803 36.330 1.00 21.25 122 LEU A O 1
ATOM 889 N N . ARG A 1 123 ? 29.233 -0.030 37.163 1.00 16.75 123 ARG A N 1
ATOM 890 C CA . ARG A 1 123 ? 28.264 -0.121 36.043 1.00 16.75 123 ARG A CA 1
ATOM 891 C C . ARG A 1 123 ? 26.861 -0.343 36.566 1.00 21.66 123 ARG A C 1
ATOM 892 O O . ARG A 1 123 ? 26.588 -1.430 37.140 1.00 21.53 123 ARG A O 1
ATOM 900 N N . LEU A 1 124 ? 25.951 0.582 36.405 1.00 16.94 124 LEU A N 1
ATOM 901 C CA . LEU A 1 124 ? 24.593 0.451 36.867 1.00 15.35 124 LEU A CA 1
ATOM 902 C C . LEU A 1 124 ? 23.845 -0.087 35.632 1.00 18.67 124 LEU A C 1
ATOM 903 O O . LEU A 1 124 ? 23.604 0.625 34.618 1.00 18.82 124 LEU A O 1
ATOM 908 N N . ARG A 1 125 ? 23.522 -1.386 35.727 1.00 18.17 125 ARG A N 1
ATOM 909 C CA . ARG A 1 125 ? 22.763 -1.992 34.610 1.00 18.62 125 ARG A CA 1
ATOM 910 C C . ARG A 1 125 ? 21.299 -1.847 34.753 1.00 18.21 125 ARG A C 1
ATOM 911 O O . ARG A 1 125 ? 20.568 -1.729 35.771 1.00 20.80 125 ARG A O 1
ATOM 926 N N . GLN A 1 126 ? 20.597 -1.820 33.538 1.00 19.36 126 GLN A N 1
ATOM 927 C CA . GLN A 1 126 ? 19.165 -1.831 33.462 1.00 17.04 126 GLN A CA 1
ATOM 928 C C . GLN A 1 126 ? 18.499 -0.631 34.132 1.00 19.16 126 GLN A C 1
ATOM 929 O O . GLN A 1 126 ? 17.440 -0.684 34.777 1.00 22.20 126 GLN A O 1
ATOM 935 N N . VAL A 1 127 ? 19.170 0.547 33.881 1.00 19.89 127 VAL A N 1
ATOM 936 C CA . VAL A 1 127 ? 18.687 1.755 34.534 1.00 20.51 127 VAL A CA 1
ATOM 937 C C . VAL A 1 127 ? 18.149 2.784 33.531 1.00 23.94 127 VAL A C 1
ATOM 938 O O . VAL A 1 127 ? 17.545 3.726 33.964 1.00 25.71 127 VAL A O 1
ATOM 942 N N . SER A 1 128 ? 18.365 2.529 32.257 1.00 27.54 128 SER A N 1
ATOM 943 C CA . SER A 1 128 ? 17.889 3.649 31.399 1.00 36.21 128 SER A CA 1
ATOM 944 C C . SER A 1 128 ? 17.100 3.126 30.222 1.00 35.69 128 SER A C 1
ATOM 945 O O . SER A 1 128 ? 17.698 2.264 29.586 1.00 33.48 128 SER A O 1
ATOM 948 N N . GLY A 1 129 ? 15.966 3.732 29.940 1.00 43.44 129 GLY A N 1
ATOM 949 C CA . GLY A 1 129 ? 15.243 3.390 28.712 1.00 51.70 129 GLY A CA 1
ATOM 950 C C . GLY A 1 129 ? 15.736 4.433 27.699 1.00 58.19 129 GLY A C 1
ATOM 951 O O . GLY A 1 129 ? 16.668 5.195 27.963 1.00 55.99 129 GLY A O 1
ATOM 952 N N . PRO A 1 130 ? 15.216 4.377 26.481 1.00 65.32 130 PRO A N 1
ATOM 953 C CA . PRO A 1 130 ? 15.796 5.097 25.354 1.00 68.47 130 PRO A CA 1
ATOM 954 C C . PRO A 1 130 ? 16.133 6.542 25.703 1.00 71.41 130 PRO A C 1
ATOM 955 O O . PRO A 1 130 ? 15.284 7.170 26.345 1.00 68.06 130 PRO A O 1
ATOM 959 N N . LEU A 1 131 ? 17.283 7.066 25.272 1.00 72.21 131 LEU A N 1
ATOM 960 C CA . LEU A 1 131 ? 17.563 8.478 25.511 1.00 73.19 131 LEU A CA 1
ATOM 961 C C . LEU A 1 131 ? 16.756 9.389 24.585 1.00 74.15 131 LEU A C 1
ATOM 962 O O . LEU A 1 131 ? 17.198 10.482 24.231 1.00 73.18 131 LEU A O 1
ATOM 967 N N . HIS A 1 136 ? 10.049 13.811 27.224 1.00 52.82 136 HIS A N 1
ATOM 968 C CA . HIS A 1 136 ? 11.238 14.366 27.884 1.00 52.22 136 HIS A CA 1
ATOM 969 C C . HIS A 1 136 ? 12.086 15.086 26.836 1.00 50.68 136 HIS A C 1
ATOM 970 O O . HIS A 1 136 ? 13.067 14.587 26.275 1.00 50.51 136 HIS A O 1
ATOM 977 N N . PRO A 1 137 ? 11.638 16.271 26.458 1.00 47.15 137 PRO A N 1
ATOM 978 C CA . PRO A 1 137 ? 12.313 17.049 25.430 1.00 49.58 137 PRO A CA 1
ATOM 979 C C . PRO A 1 137 ? 13.685 17.563 25.869 1.00 43.54 137 PRO A C 1
ATOM 980 O O . PRO A 1 137 ? 14.547 17.761 25.010 1.00 38.61 137 PRO A O 1
ATOM 984 N N . ILE A 1 138 ? 13.890 17.813 27.159 1.00 36.07 138 ILE A N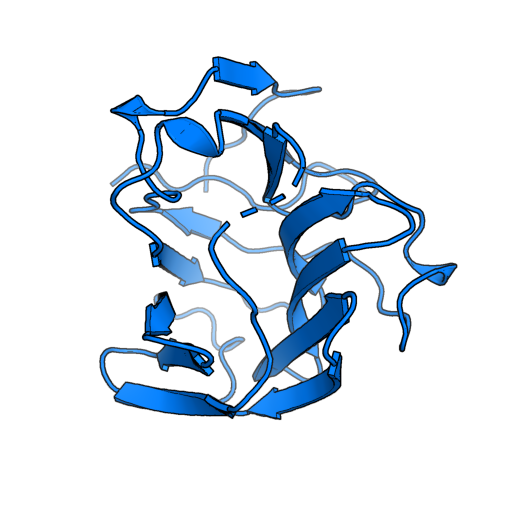 1
ATOM 985 C CA . ILE A 1 138 ? 15.097 18.543 27.544 1.00 34.42 138 ILE A CA 1
ATOM 986 C C . ILE A 1 138 ? 15.852 17.857 28.700 1.00 32.75 138 ILE A C 1
ATOM 987 O O . ILE A 1 138 ? 15.171 17.422 29.640 1.00 34.81 138 ILE A O 1
ATOM 992 N N . MET A 1 139 ? 17.173 17.894 28.574 1.00 29.13 139 MET A N 1
ATOM 993 C CA . MET A 1 139 ? 17.987 17.424 29.734 1.00 26.70 139 MET A CA 1
ATOM 994 C C . MET A 1 139 ? 18.723 18.614 30.365 1.00 31.81 139 MET A C 1
ATOM 995 O O . MET A 1 139 ? 19.223 19.488 29.624 1.00 28.95 139 MET A O 1
ATOM 1000 N N . ARG A 1 140 ? 18.736 18.803 31.687 1.00 24.95 140 ARG A N 1
ATOM 1001 C CA . ARG A 1 140 ? 19.561 19.846 32.280 1.00 23.25 140 ARG A CA 1
ATOM 1002 C C . ARG A 1 140 ? 20.746 19.195 33.015 1.00 28.90 140 ARG A C 1
ATOM 1003 O O . ARG A 1 140 ? 20.490 18.119 33.583 1.00 26.10 140 ARG A O 1
ATOM 1011 N N . ILE A 1 141 ? 21.903 19.835 32.909 1.00 22.57 141 ILE A N 1
ATOM 1012 C CA . ILE A 1 141 ? 23.070 19.451 33.690 1.00 24.27 141 ILE A CA 1
ATOM 1013 C C . ILE A 1 141 ? 23.519 20.605 34.599 1.00 29.61 141 ILE A C 1
ATOM 1014 O O . ILE A 1 141 ? 23.684 21.772 34.164 1.00 28.05 141 ILE A O 1
ATOM 1019 N N . ALA A 1 142 ? 23.571 20.367 35.899 1.00 22.61 142 ALA A N 1
ATOM 1020 C CA . ALA A 1 142 ? 23.867 21.422 36.887 1.00 22.20 142 ALA A CA 1
ATOM 1021 C C . ALA A 1 142 ? 25.198 21.033 37.526 1.00 29.15 142 ALA A C 1
ATOM 1022 O O . ALA A 1 142 ? 25.460 19.854 37.900 1.00 24.02 142 ALA A O 1
ATOM 1024 N N . LEU A 1 143 ? 26.147 21.983 37.596 1.00 24.51 143 LEU A N 1
ATOM 1025 C CA . LEU A 1 143 ? 27.480 21.674 38.097 1.00 26.47 143 LEU A CA 1
ATOM 1026 C C . LEU A 1 143 ? 27.656 22.157 39.522 1.00 32.91 143 LEU A C 1
ATOM 1027 O O . LEU A 1 143 ? 27.219 23.273 39.840 1.00 28.61 143 LEU A O 1
ATOM 1032 N N . GLY A 1 144 ? 28.146 21.300 40.437 1.00 28.89 144 GLY A N 1
ATOM 1033 C CA . GLY A 1 144 ? 28.231 21.739 41.817 1.00 28.32 144 GLY A CA 1
ATOM 1034 C C . GLY A 1 144 ? 26.970 21.948 42.604 1.00 30.69 144 GLY A C 1
ATOM 1035 O O . GLY A 1 144 ? 27.083 22.472 43.740 1.00 33.49 144 GLY A O 1
ATOM 1036 N N . GLY A 1 145 ? 25.806 21.406 42.235 1.00 25.15 145 GLY A N 1
ATOM 1037 C CA . GLY A 1 145 ? 24.652 21.599 43.089 1.00 24.65 145 GLY A CA 1
ATOM 1038 C C . GLY A 1 145 ? 23.473 20.959 42.343 1.00 20.81 145 GLY A C 1
ATOM 1039 O O . GLY A 1 145 ? 23.696 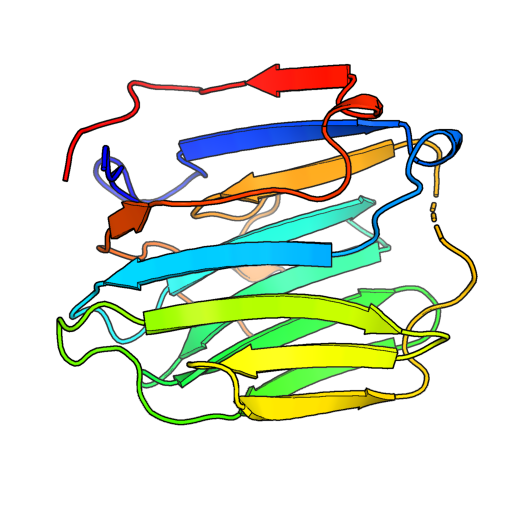20.441 41.256 1.00 30.17 145 GLY A O 1
ATOM 1040 N N . LEU A 1 146 ? 22.366 20.935 43.047 1.00 25.13 146 LEU A N 1
ATOM 1041 C CA . LEU A 1 146 ? 21.175 20.272 42.575 1.00 28.84 146 LEU A CA 1
ATOM 1042 C C . LEU A 1 146 ? 20.161 21.319 42.068 1.00 33.37 146 LEU A C 1
ATOM 1043 O O . LEU A 1 146 ? 20.267 22.495 42.392 1.00 33.20 146 LEU A O 1
ATOM 1048 N N . LEU A 1 147 ? 19.135 20.857 41.385 1.00 32.94 147 LEU A N 1
ATOM 1049 C CA . LEU A 1 147 ? 18.023 21.731 40.982 1.00 29.60 147 LEU A CA 1
ATOM 1050 C C . LEU A 1 147 ? 16.765 21.493 41.785 1.00 34.88 147 LEU A C 1
ATOM 1051 O O . LEU A 1 147 ? 15.629 21.646 41.322 1.00 34.95 147 LEU A O 1
ATOM 1056 N N . PHE A 1 148 ? 16.903 20.931 42.987 1.00 29.30 148 PHE A N 1
ATOM 1057 C CA . PHE A 1 148 ? 15.907 20.707 43.995 1.00 26.89 148 PHE A CA 1
ATOM 1058 C C . PHE A 1 148 ? 16.617 20.731 45.351 1.00 27.27 148 PHE A C 1
ATOM 1059 O O . PHE A 1 148 ? 17.853 20.639 45.401 1.00 30.86 148 PHE A O 1
ATOM 1067 N N . PRO A 1 149 ? 15.909 20.952 46.445 1.00 31.11 149 PRO A N 1
ATOM 1068 C CA . PRO A 1 149 ? 16.534 20.949 47.756 1.00 31.51 149 PRO A CA 1
ATOM 1069 C C . PRO A 1 149 ? 17.199 19.606 48.050 1.00 33.30 149 PRO A C 1
ATOM 1070 O O . PRO A 1 149 ? 16.650 18.582 47.688 1.00 30.11 149 PRO A O 1
ATOM 1074 N N . ALA A 1 150 ? 18.309 19.615 48.761 1.00 31.93 150 ALA A N 1
ATOM 1075 C CA . ALA A 1 150 ? 19.077 18.397 49.043 1.00 33.42 150 ALA A CA 1
ATOM 1076 C C . ALA A 1 150 ? 18.245 17.426 49.852 1.00 33.67 150 ALA A C 1
ATOM 1077 O O . ALA A 1 150 ? 18.439 16.213 49.834 1.00 30.87 150 ALA A O 1
ATOM 1079 N N . SER A 1 151 ? 17.338 17.930 50.691 1.00 36.95 151 SER A N 1
ATOM 1080 C CA . SER A 1 151 ? 16.382 17.124 51.428 1.00 40.25 151 SER A CA 1
ATOM 1081 C C . SER A 1 151 ? 15.572 16.156 50.595 1.00 38.65 151 SER A C 1
ATOM 1082 O O . SER A 1 151 ? 14.970 15.201 51.103 1.00 42.36 151 SER A O 1
ATOM 1085 N N . ASN A 1 152 ? 15.338 16.422 49.319 1.00 37.21 152 ASN A N 1
ATOM 1086 C CA . ASN A 1 152 ? 14.565 15.588 48.430 1.00 36.47 152 ASN A CA 1
ATOM 1087 C C . ASN A 1 152 ? 15.423 14.471 47.807 1.00 25.46 152 ASN A C 1
ATOM 1088 O O . ASN A 1 152 ? 14.835 13.773 46.964 1.00 36.26 152 ASN A O 1
ATOM 1093 N N . LEU A 1 153 ? 16.734 14.535 47.931 1.00 26.58 153 LEU A N 1
ATOM 1094 C CA . LEU A 1 153 ? 17.550 13.360 47.456 1.00 23.60 153 LEU A CA 1
ATOM 1095 C C . LEU A 1 153 ? 16.988 12.112 48.123 1.00 26.25 153 LEU A C 1
ATOM 1096 O O . LEU A 1 153 ? 16.381 12.107 49.193 1.00 25.73 153 LEU A O 1
ATOM 1101 N N . ARG A 1 154 ? 17.334 10.933 47.551 1.00 24.48 154 ARG A N 1
ATOM 1102 C CA . ARG A 1 154 ? 17.045 9.649 48.188 1.00 24.02 154 ARG A CA 1
ATOM 1103 C C . ARG A 1 154 ? 17.723 9.614 49.556 1.00 20.09 154 ARG A C 1
ATOM 1104 O O . ARG A 1 154 ? 17.167 9.045 50.533 1.00 23.88 154 ARG A O 1
ATOM 1112 N N . LEU A 1 155 ? 18.967 10.072 49.553 1.00 23.55 155 LEU A N 1
ATOM 1113 C CA . LEU A 1 155 ? 19.788 10.079 50.745 1.00 24.19 155 LEU A CA 1
ATOM 1114 C C . LEU A 1 155 ? 20.439 11.470 50.772 1.00 23.16 155 LEU A C 1
ATOM 1115 O O . LEU A 1 155 ? 21.384 11.754 50.068 1.00 21.59 155 LEU A O 1
ATOM 1120 N N . PRO A 1 156 ? 19.943 12.378 51.630 1.00 25.53 156 PRO A N 1
ATOM 1121 C CA . PRO A 1 156 ? 20.552 13.699 51.683 1.00 25.34 156 PRO A CA 1
ATOM 1122 C C . PRO A 1 156 ? 22.041 13.676 51.941 1.00 27.58 156 PRO A C 1
ATOM 1123 O O . PRO A 1 156 ? 22.648 12.768 52.537 1.00 29.29 156 PRO A O 1
ATOM 1127 N N . LEU A 1 157 ? 22.741 14.659 51.392 1.00 25.74 157 LEU A N 1
ATOM 1128 C CA . LEU A 1 157 ? 24.097 15.056 51.709 1.00 24.26 157 LEU A CA 1
ATOM 1129 C C . LEU A 1 157 ? 24.134 16.604 51.623 1.00 26.69 157 LEU A C 1
ATOM 1130 O O . LEU A 1 157 ? 23.143 17.177 51.179 1.00 29.19 157 LEU A O 1
ATOM 1135 N N . VAL A 1 158 ? 25.196 17.172 52.169 1.00 29.44 158 VAL A N 1
ATOM 1136 C CA . VAL A 1 158 ? 25.378 18.642 52.097 1.00 28.62 158 VAL A CA 1
ATOM 1137 C C . VAL A 1 158 ? 26.110 18.849 50.772 1.00 25.38 158 VAL A C 1
ATOM 1138 O O . VAL A 1 158 ? 27.244 18.439 50.579 1.00 27.27 158 VAL A O 1
ATOM 1142 N N . PRO A 1 159 ? 25.431 19.560 49.840 1.00 25.18 159 PRO A N 1
ATOM 1143 C CA . PRO A 1 159 ? 25.846 19.690 48.463 1.00 32.49 159 PRO A CA 1
ATOM 1144 C C . PRO A 1 159 ? 27.128 20.403 48.168 1.00 27.07 159 PRO A C 1
ATOM 1145 O O . PRO A 1 159 ? 27.846 20.127 47.214 1.00 28.47 159 PRO A O 1
ATOM 1149 N N . ALA A 1 160 ? 27.486 21.357 49.073 1.00 30.87 160 ALA A N 1
ATOM 1150 C CA . ALA A 1 160 ? 28.716 22.094 48.776 1.00 33.58 160 ALA A CA 1
ATOM 1151 C C . ALA A 1 160 ? 29.916 21.175 48.697 1.00 29.25 160 ALA A C 1
ATOM 1152 O O . ALA A 1 160 ? 30.371 20.451 49.587 1.00 30.99 160 ALA A O 1
ATOM 1154 N N . LEU A 1 161 ? 30.585 21.225 47.567 1.00 28.15 161 LEU A N 1
ATOM 1155 C CA . LEU A 1 161 ? 31.835 20.564 47.264 1.00 31.88 161 LEU A CA 1
ATOM 1156 C C . LEU A 1 161 ? 32.906 21.623 46.969 1.00 36.76 161 LEU A C 1
ATOM 1157 O O . LEU A 1 161 ? 33.010 22.161 45.871 1.00 34.28 161 LEU A O 1
ATOM 1162 N N . ASP A 1 162 ? 33.823 21.799 47.916 1.00 36.52 162 ASP A N 1
ATOM 1163 C CA . ASP A 1 162 ? 34.990 22.644 47.684 1.00 37.83 162 ASP A CA 1
ATOM 1164 C C . ASP A 1 162 ? 36.084 21.933 46.919 1.00 35.35 162 ASP A C 1
ATOM 1165 O O . ASP A 1 162 ? 36.968 21.249 47.440 1.00 40.73 162 ASP A O 1
ATOM 1170 N N . GLY A 1 163 ? 36.091 22.059 45.593 1.00 30.30 163 GLY A N 1
ATOM 1171 C CA . GLY A 1 163 ? 37.056 21.433 44.735 1.00 34.72 163 GLY A CA 1
ATOM 1172 C C . GLY A 1 163 ? 37.145 22.183 43.408 1.00 33.20 163 GLY A C 1
ATOM 1173 O O . GLY A 1 163 ? 36.396 23.123 43.166 1.00 38.80 163 GLY A O 1
ATOM 1174 N N . CYS A 1 164 ? 37.997 21.662 42.544 1.00 39.71 164 CYS A N 1
ATOM 1175 C CA . CYS A 1 164 ? 38.184 22.279 41.234 1.00 37.26 164 CYS A CA 1
ATOM 1176 C C . CYS A 1 164 ? 37.673 21.354 40.150 1.00 37.78 164 CYS A C 1
ATOM 1177 O O . CYS A 1 164 ? 37.995 20.175 40.188 1.00 37.12 164 CYS A O 1
ATOM 1180 N N . LEU A 1 165 ? 37.354 21.920 38.990 1.00 32.75 165 LEU A N 1
ATOM 1181 C CA . LEU A 1 165 ? 36.942 21.125 37.847 1.00 32.48 165 LEU A CA 1
ATOM 1182 C C . LEU A 1 165 ? 37.663 21.686 36.636 1.00 32.11 165 LEU A C 1
ATOM 1183 O O . LEU A 1 165 ? 37.769 22.923 36.550 1.00 37.17 165 LEU A O 1
ATOM 1188 N N . ARG A 1 166 ? 38.207 20.865 35.773 1.00 33.26 166 ARG A N 1
ATOM 1189 C CA . ARG A 1 166 ? 38.812 21.342 34.537 1.00 39.58 166 ARG A CA 1
ATOM 1190 C C . ARG A 1 166 ? 38.668 20.275 33.482 1.00 40.12 166 ARG A C 1
ATOM 1191 O O . ARG A 1 166 ? 38.143 19.180 33.757 1.00 34.02 166 ARG A O 1
ATOM 1199 N N . ARG A 1 167 ? 38.952 20.608 32.219 1.00 34.70 167 ARG A N 1
ATOM 1200 C CA . ARG A 1 167 ? 38.838 19.669 31.106 1.00 35.89 167 ARG A CA 1
ATOM 1201 C C . ARG A 1 167 ? 37.472 18.967 31.055 1.00 34.93 167 ARG A C 1
ATOM 1202 O O . ARG A 1 167 ? 37.403 17.826 30.611 1.00 38.61 167 ARG A O 1
ATOM 1210 N N . ASP A 1 168 ? 36.394 19.690 31.249 1.00 36.34 168 ASP A N 1
ATOM 1211 C CA . ASP A 1 168 ? 35.054 19.143 31.319 1.00 33.12 168 ASP A CA 1
ATOM 1212 C C . ASP A 1 168 ? 34.374 19.240 29.956 1.00 36.80 168 ASP A C 1
ATOM 1213 O O . ASP A 1 168 ? 34.264 20.323 29.347 1.00 37.64 168 ASP A O 1
ATOM 1218 N N . SER A 1 169 ? 33.610 18.222 29.645 1.00 31.31 169 SER A N 1
ATOM 1219 C CA . SER A 1 169 ? 32.810 18.081 28.442 1.00 30.52 169 SER A CA 1
ATOM 1220 C C . SER A 1 169 ? 31.493 17.400 28.791 1.00 34.06 169 SER A C 1
ATOM 1221 O O . SER A 1 169 ? 31.522 16.464 29.616 1.00 33.50 169 SER A O 1
ATOM 1224 N N . TRP A 1 170 ? 30.412 18.109 28.533 1.00 27.91 170 TRP A N 1
ATOM 1225 C CA . TRP A 1 170 ? 29.072 17.727 28.954 1.00 29.37 170 TRP A CA 1
ATOM 1226 C C . TRP A 1 170 ? 28.152 17.328 27.805 1.00 37.06 170 TRP A C 1
ATOM 1227 O O . TRP A 1 170 ? 27.879 18.052 26.821 1.00 32.04 170 TRP A O 1
ATOM 1238 N N . LEU A 1 171 ? 27.917 16.012 27.729 1.00 33.23 171 LEU A N 1
ATOM 1239 C CA . LEU A 1 171 ? 27.071 15.461 26.650 1.00 33.43 171 LEU A CA 1
ATOM 1240 C C . LEU A 1 171 ? 27.537 15.904 25.276 1.00 39.20 171 LEU A C 1
ATOM 1241 O O . LEU A 1 171 ? 28.701 15.889 24.880 1.00 38.34 171 LEU A O 1
ATOM 1246 N N . ASP A 1 172 ? 26.604 16.360 24.451 1.00 44.11 172 ASP A N 1
ATOM 1247 C CA . ASP A 1 172 ? 26.848 16.760 23.073 1.00 49.10 172 ASP A CA 1
ATOM 1248 C C . ASP A 1 172 ? 26.687 18.273 22.922 1.00 44.88 172 ASP A C 1
ATOM 1249 O O . ASP A 1 172 ? 25.565 18.772 23.033 1.00 37.29 172 ASP A O 1
ATOM 1254 N N . LYS A 1 173 ? 27.775 19.010 22.805 1.00 45.12 173 LYS A N 1
ATOM 1255 C CA . LYS A 1 173 ? 27.735 20.462 22.695 1.00 50.36 173 LYS A CA 1
ATOM 1256 C C . LYS A 1 173 ? 26.858 20.968 21.558 1.00 49.62 173 LYS A C 1
ATOM 1257 O O . LYS A 1 173 ? 26.119 21.955 21.662 1.00 48.26 173 LYS A O 1
ATOM 1263 N N . GLN A 1 174 ? 26.755 20.200 20.481 1.00 50.61 174 GLN A N 1
ATOM 1264 C CA . GLN A 1 174 ? 25.873 20.520 19.367 1.00 51.94 174 GLN A CA 1
ATOM 1265 C C . GLN A 1 174 ? 24.429 20.511 19.836 1.00 49.26 174 GLN A C 1
ATOM 1266 O O . GLN A 1 174 ? 23.614 21.181 19.189 1.00 51.66 174 GLN A O 1
ATOM 1272 N N . ALA A 1 175 ? 24.105 19.831 20.939 1.00 38.41 175 ALA A N 1
ATOM 1273 C CA . ALA A 1 175 ? 22.718 19.800 21.391 1.00 38.13 175 ALA A CA 1
ATOM 1274 C C . ALA A 1 175 ? 22.474 20.759 22.539 1.00 33.63 175 ALA A C 1
ATOM 1275 O O . ALA A 1 175 ? 21.348 20.805 23.023 1.00 35.40 175 ALA A O 1
ATOM 1277 N N . GLU A 1 176 ? 23.464 21.576 22.912 1.00 36.22 176 GLU A N 1
ATOM 1278 C CA . GLU A 1 176 ? 23.206 22.471 24.049 1.00 38.61 176 GLU A CA 1
ATOM 1279 C C . GLU A 1 176 ? 22.317 23.640 23.668 1.00 39.63 176 GLU A C 1
ATOM 1280 O O . GLU A 1 176 ? 22.697 24.360 22.737 1.00 47.70 176 GLU A O 1
ATOM 1286 N N . ILE A 1 177 ? 21.149 23.855 24.224 1.00 33.60 177 ILE A N 1
ATOM 1287 C CA . ILE A 1 177 ? 20.256 24.961 23.939 1.00 42.03 177 ILE A CA 1
ATOM 1288 C C . ILE A 1 177 ? 20.609 26.270 24.640 1.00 40.02 177 ILE A C 1
ATOM 1289 O O . ILE A 1 177 ? 20.461 27.366 24.069 1.00 35.08 177 ILE A O 1
ATOM 1294 N N . SER A 1 178 ? 21.148 26.195 25.859 1.00 33.06 178 SER A N 1
ATOM 1295 C CA . SER A 1 178 ? 21.600 27.340 26.616 1.00 35.70 178 SER A CA 1
ATOM 1296 C C . SER A 1 178 ? 22.384 26.932 27.854 1.00 42.52 178 SER A C 1
ATOM 1297 O O . SER A 1 178 ? 22.477 25.760 28.238 1.00 37.33 178 SER A O 1
ATOM 1300 N N . ALA A 1 179 ? 23.062 27.913 28.409 1.00 33.82 179 ALA A N 1
ATOM 1301 C CA . ALA A 1 179 ? 23.842 27.747 29.629 1.00 40.86 179 ALA A CA 1
ATOM 1302 C C . ALA A 1 179 ? 23.711 28.993 30.488 1.00 44.11 179 ALA A C 1
ATOM 1303 O O . ALA A 1 179 ? 23.699 30.105 29.942 1.00 43.26 179 ALA A O 1
ATOM 1305 N N . SER A 1 180 ? 23.478 28.806 31.774 1.00 36.69 180 SER A N 1
ATOM 1306 C CA . SER A 1 180 ? 23.282 29.889 32.711 1.00 43.69 180 SER A CA 1
ATOM 1307 C C . SER A 1 180 ? 24.298 29.760 33.843 1.00 52.60 180 SER A C 1
ATOM 1308 O O . SER A 1 180 ? 24.542 28.653 34.338 1.00 44.87 180 SER A O 1
ATOM 1311 N N . ALA A 1 181 ? 24.912 30.887 34.189 1.00 57.75 181 ALA A N 1
ATOM 1312 C CA . ALA A 1 181 ? 25.616 31.007 35.463 1.00 68.01 181 ALA A CA 1
ATOM 1313 C C . ALA A 1 181 ? 24.999 32.106 36.327 1.00 75.59 181 ALA A C 1
ATOM 1314 O O . ALA A 1 181 ? 25.017 33.287 35.972 1.00 75.40 181 ALA A O 1
ATOM 1316 N N . PRO A 1 182 ? 24.430 31.740 37.471 1.00 81.27 182 PRO A N 1
ATOM 1317 C CA . PRO A 1 182 ? 23.840 32.666 38.421 1.00 85.69 182 PRO A CA 1
ATOM 1318 C C . PRO A 1 182 ? 24.796 33.705 38.990 1.00 89.00 182 PRO A C 1
ATOM 1319 O O . PRO A 1 182 ? 24.427 34.882 39.095 1.00 90.34 182 PRO A O 1
ATOM 1323 N N . THR A 1 183 ? 26.005 33.310 39.376 1.00 89.48 183 THR A N 1
ATOM 1324 C CA . THR A 1 183 ? 26.987 34.275 39.863 1.00 90.34 183 THR A CA 1
ATOM 1325 C C . THR A 1 183 ? 28.269 34.160 39.048 1.00 90.34 183 THR A C 1
ATOM 1326 O O . THR A 1 183 ? 28.216 33.776 37.876 1.00 90.34 183 THR A O 1
ATOM 1330 N N . SER A 1 184 ? 29.407 34.461 39.663 1.00 90.34 184 SER A N 1
ATOM 1331 C CA . SER A 1 184 ? 30.675 34.514 38.951 1.00 90.34 184 SER A CA 1
ATOM 1332 C C . SER A 1 184 ? 31.492 33.232 39.013 1.00 90.34 184 SER A C 1
ATOM 1333 O O . SER A 1 184 ? 31.915 32.823 40.094 1.00 90.34 184 SER A O 1
ATOM 1336 N N . LEU A 1 185 ? 31.773 32.657 37.844 1.00 90.10 185 LEU A N 1
ATOM 1337 C CA . LEU A 1 185 ? 32.585 31.444 37.796 1.00 90.18 185 LEU A CA 1
ATOM 1338 C C . LEU A 1 185 ? 34.011 31.764 38.230 1.00 89.48 185 LEU A C 1
ATOM 1339 O O . LEU A 1 185 ? 34.718 32.491 37.536 1.00 89.26 185 LEU A O 1
ATOM 1344 N N . ARG A 1 186 ? 34.405 31.261 39.396 1.00 88.30 186 ARG A N 1
ATOM 1345 C CA . ARG A 1 186 ? 35.689 31.618 39.982 1.00 86.33 186 ARG A CA 1
ATOM 1346 C C . ARG A 1 186 ? 36.802 30.674 39.557 1.00 84.59 186 ARG A C 1
ATOM 1347 O O . ARG A 1 186 ? 36.571 29.535 39.165 1.00 81.53 186 ARG A O 1
ATOM 1355 N N . SER A 1 187 ? 38.027 31.177 39.636 1.00 85.41 187 SER A N 1
ATOM 1356 C CA . SER A 1 187 ? 39.210 30.438 39.226 1.00 86.92 187 SER A CA 1
ATOM 1357 C C . SER A 1 187 ? 39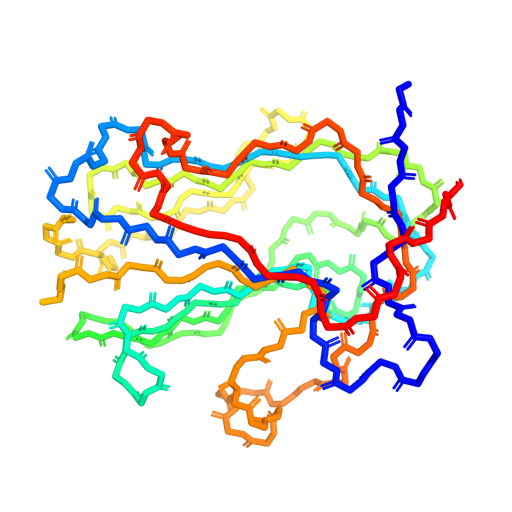.703 29.490 40.317 1.00 87.07 187 SER A C 1
ATOM 1358 O O . SER A 1 187 ? 39.406 29.652 41.501 1.00 87.11 187 SER A O 1
ATOM 1361 N N . CYS A 1 188 ? 40.468 28.480 39.903 1.00 86.75 188 CYS A N 1
ATOM 1362 C CA . CYS A 1 188 ? 40.991 27.493 40.837 1.00 84.66 188 CYS A CA 1
ATOM 1363 C C . CYS A 1 188 ? 42.513 27.427 40.849 1.00 86.79 188 CYS A C 1
ATOM 1364 O O . CYS A 1 188 ? 43.044 26.333 41.080 1.00 89.58 188 CYS A O 1
#

Solvent-accessible surface area: 8550 Å² total; per-residue (Å²): 115,124,18,41,72,0,14,46,64,106,9,155,110,8,14,14,24,17,30,0,35,14,124,100,21,128,112,39,13,8,36,5,17,1,87,4,184,28,60,52,0,0,2,8,0,5,5,30,50,62,170,53,11,18,30,0,1,0,1,49,97,0,112,5,9,1,0,6,60,24,105,128,13,92,29,46,41,56,18,22,55,116,3,20,58,16,163,67,11,77,3,63,15,66,49,101,75,68,6,13,13,1,36,3,74,67,102,84,34,29,69,14,165,144,4,21,15,139,75,119,96,72,28,67,8,0,9,4,2,13,48,32,87,23,85,89,9,112,82,69,10,106,24,22,0,92,6,9,2,51,147,62,51,20,18,16,154,154,0,41,99,61,64,68,54,78,100,80,93,134,94,51

Organism: Homo sapiens (NCBI:txid9606)

Nearest PDB structures (foldseek):
  1lhv-assembly1_A  TM=1.004E+00  e=4.393E-33  Homo sapiens
  1lhw-assembly1_A-2  TM=9.962E-01  e=8.857E-32  Homo sapiens
  6pyb-assembly1_A-2  TM=9.863E-01  e=2.250E-31  Homo sapiens
  6pya-assembly1_A  TM=9.876E-01  e=2.767E-31  Homo sapiens
  5vxz-assembly2_B  TM=9.272E-01  e=2.721E-13  Homo sapiens

GO terms:
  GO:0005497 androgen binding (F, TAS)
  GO:0070062 extracellular exosome (C, HDA)
  GO:0005515 protein binding (F, IPI)

Sequence (172 aa):
PPAVHLSNGPGQEPIAVMTFDLTKITKTSSSFEVRTWDPEGVIFYGDTNPKDDWFMLGLRDGRPEIQLHNHWAQLTVGAGPRLDDGRWHQVEVKMEGDSVLLEVDGEEVLRLRQVSGPLHPIMRIALGGLLFPASNLRLPLVPALDGCLRRDSWLDKQAEISASAPTSLRSC

Secondary structure (DSSP, 8-state):
---EES--TT--S-SEEEEEEGGG----EEEEEEEES-SSEEEEEEEEETTTEEEEEEEETTEEEEEEESSS-EEEEE-S----SSS-EEEEEEEETTEEEEEETTEEEEEE-S-------EEEEEESS-SS-GGGSSS-------EEEEEEE-S-GGGEEEEE-SS---B-

Foldseek 3Di:
DWKWWAAPDQQAFFQKKWKFFQVPFPFFKKKWKKFALDQWAWFKKKALDQVAWIKTWIGHRQFIWIATGHPWDGDIDTKDDRRNPRDIKMWMWGDDAQWIWIAINRHTTDIRHRHHDPRNRMMMMGGQYGPDGQVPTPDRDRHHTGMIIGPIDDGDPVGTPDMDGPDDTHTD